Protein AF-Q40891-F1 (afdb_monomer_lite)

pLDDT: mean 97.2, std 1.45, range [88.19, 98.62]

Secondary structure (DSSP, 8-state):
--TTTTSSPPPHHHHHHHHHHHHHTT-EEEEEEESS--S-B-SS--STT--BS---EEES---TT---HHHHHHHHHHHHHH-TT-EEEEEEEETTTTEEEEEEE-

Structure (mmCIF, N/CA/C/O backbone):
data_AF-Q40891-F1
#
_entry.id   AF-Q40891-F1
#
loop_
_atom_site.group_PDB
_atom_site.id
_atom_site.type_symbol
_atom_site.label_atom_id
_atom_site.label_alt_id
_atom_site.label_comp_id
_atom_site.label_asym_id
_atom_site.label_entity_id
_atom_site.label_seq_id
_atom_site.pdbx_PDB_ins_code
_atom_site.Cartn_x
_atom_site.Cartn_y
_atom_site.Cartn_z
_atom_site.occupancy
_atom_site.B_iso_or_equiv
_atom_site.auth_seq_id
_atom_site.auth_comp_id
_atom_site.auth_asym_id
_atom_site.auth_atom_id
_atom_site.pdbx_PDB_model_num
ATOM 1 N N . TYR A 1 1 ? 5.390 8.409 -6.598 1.00 88.19 1 TYR A N 1
ATOM 2 C CA . TYR A 1 1 ? 4.816 7.192 -6.001 1.00 88.19 1 TYR A CA 1
ATOM 3 C C . TYR A 1 1 ? 3.297 7.259 -6.101 1.00 88.19 1 TYR A C 1
ATOM 5 O O . TYR A 1 1 ? 2.608 6.954 -5.139 1.00 88.19 1 TYR A O 1
ATOM 13 N N . GLU A 1 2 ? 2.787 7.653 -7.273 1.00 97.00 2 GLU A N 1
ATOM 14 C CA . GLU A 1 2 ? 1.352 7.829 -7.522 1.00 97.00 2 GLU A CA 1
ATOM 15 C C . GLU A 1 2 ? 0.617 8.633 -6.429 1.00 97.00 2 GLU A C 1
ATOM 17 O O . GLU A 1 2 ? 1.100 9.677 -5.982 1.00 97.00 2 GLU A O 1
ATOM 22 N N . THR A 1 3 ? -0.584 8.197 -6.054 1.00 96.62 3 THR A N 1
ATOM 23 C CA . THR A 1 3 ? -1.517 8.914 -5.186 1.00 96.62 3 THR A CA 1
ATOM 24 C C . THR A 1 3 ? -0.883 9.302 -3.845 1.00 96.62 3 THR A C 1
ATOM 26 O O . THR A 1 3 ? -0.151 8.532 -3.230 1.00 96.62 3 THR A O 1
ATOM 29 N N . LEU A 1 4 ? -1.183 10.527 -3.400 1.00 96.94 4 LEU A N 1
ATOM 30 C CA . LEU A 1 4 ? -0.669 11.199 -2.197 1.00 96.94 4 LEU A CA 1
ATOM 31 C C . LEU A 1 4 ? 0.812 11.614 -2.217 1.00 96.94 4 LEU A C 1
ATOM 33 O O . LEU A 1 4 ? 1.203 12.443 -1.403 1.00 96.94 4 LEU A O 1
ATOM 37 N N . SER A 1 5 ? 1.626 11.173 -3.182 1.00 96.31 5 SER A N 1
ATOM 38 C CA . SER A 1 5 ? 3.079 11.413 -3.137 1.00 96.31 5 SER A CA 1
ATOM 39 C C . SER A 1 5 ? 3.544 12.840 -3.466 1.00 96.31 5 SER A C 1
ATOM 41 O O . SER A 1 5 ? 4.744 13.066 -3.590 1.00 96.31 5 SER A O 1
ATOM 43 N N . TYR A 1 6 ? 2.623 13.773 -3.707 1.00 96.19 6 TYR A N 1
ATOM 44 C CA . TYR A 1 6 ? 2.918 15.201 -3.905 1.00 96.19 6 TYR A CA 1
ATOM 45 C C . TYR A 1 6 ? 2.657 16.036 -2.644 1.00 96.19 6 TYR A C 1
ATOM 47 O O . TYR A 1 6 ? 3.015 17.213 -2.605 1.00 96.19 6 TYR A O 1
ATOM 55 N N . PHE A 1 7 ? 2.020 15.447 -1.631 1.00 95.75 7 PHE A N 1
ATOM 56 C CA . PHE A 1 7 ? 1.858 16.068 -0.323 1.00 95.75 7 PHE A CA 1
ATOM 57 C C . PHE A 1 7 ? 3.119 15.848 0.523 1.00 95.75 7 PHE A C 1
ATOM 59 O O . PHE A 1 7 ? 3.955 15.013 0.169 1.00 95.75 7 PHE A O 1
ATOM 66 N N . PRO A 1 8 ? 3.276 16.587 1.635 1.00 96.50 8 PRO A N 1
ATOM 67 C CA . PRO A 1 8 ? 4.229 16.209 2.670 1.00 96.50 8 PRO A CA 1
ATOM 68 C C . PRO A 1 8 ? 4.027 14.753 3.105 1.00 96.50 8 PRO A C 1
ATOM 70 O O . PRO A 1 8 ? 2.906 14.240 3.032 1.00 96.50 8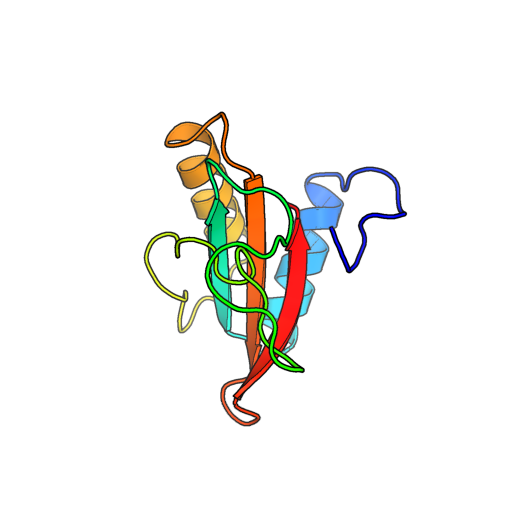 PRO A O 1
ATOM 73 N N . ASP A 1 9 ? 5.100 14.119 3.577 1.00 95.19 9 ASP A N 1
ATOM 74 C CA . ASP A 1 9 ? 5.043 12.749 4.086 1.00 95.19 9 ASP A CA 1
ATOM 75 C C . ASP A 1 9 ? 3.953 12.625 5.158 1.00 95.19 9 ASP A C 1
ATOM 77 O O . ASP A 1 9 ? 3.837 13.469 6.054 1.00 95.19 9 ASP A O 1
ATOM 81 N N . LEU A 1 10 ? 3.135 11.577 5.038 1.00 95.69 10 LEU A N 1
ATOM 82 C CA . LEU A 1 10 ? 2.027 11.346 5.954 1.00 95.69 10 LEU A CA 1
ATOM 83 C C . LEU A 1 10 ? 2.565 11.057 7.355 1.00 95.69 10 LEU A C 1
ATOM 85 O O . LEU A 1 10 ? 3.464 10.235 7.533 1.00 95.69 10 LEU A O 1
ATOM 89 N N . THR A 1 11 ? 1.976 11.698 8.359 1.00 96.88 11 THR A N 1
ATOM 90 C CA . THR A 1 11 ? 2.198 11.310 9.755 1.00 96.88 11 THR A CA 1
ATOM 91 C C . THR A 1 11 ? 1.522 9.969 10.047 1.00 96.88 11 THR A C 1
ATOM 93 O O . THR A 1 11 ? 0.581 9.582 9.350 1.00 96.88 11 THR A O 1
ATOM 96 N N . ASP A 1 12 ? 1.926 9.279 11.117 1.00 93.81 12 ASP A N 1
ATOM 97 C CA . ASP A 1 12 ? 1.291 8.015 11.528 1.00 93.81 12 ASP A CA 1
ATOM 98 C C . ASP A 1 12 ? -0.228 8.164 11.746 1.00 93.81 12 ASP A C 1
ATOM 100 O O . ASP A 1 12 ? -1.003 7.271 11.410 1.00 93.81 12 ASP A O 1
ATOM 104 N N . GLU A 1 13 ? -0.680 9.322 12.239 1.00 96.38 13 GLU A N 1
ATOM 105 C CA . GLU A 1 13 ? -2.106 9.633 12.409 1.00 96.38 13 GLU A CA 1
ATOM 106 C C . GLU A 1 13 ? -2.844 9.792 11.073 1.00 96.38 13 GLU A C 1
ATOM 108 O O . GLU A 1 13 ? -4.006 9.405 10.950 1.00 96.38 13 GLU A O 1
ATOM 113 N N . GLN A 1 14 ? -2.198 10.384 10.065 1.00 97.38 14 GLN A N 1
ATOM 114 C CA . GLN A 1 14 ? -2.772 10.509 8.725 1.00 97.38 14 GLN A CA 1
ATOM 115 C C . GLN A 1 14 ? -2.798 9.152 8.025 1.00 97.38 14 GLN A C 1
ATOM 117 O O . GLN A 1 14 ? -3.814 8.787 7.443 1.00 97.38 14 GLN A O 1
ATOM 122 N N . LEU A 1 15 ? -1.724 8.375 8.159 1.00 96.62 15 LEU A N 1
ATOM 123 C CA . LEU A 1 15 ? -1.642 7.012 7.654 1.00 96.62 15 LEU A CA 1
ATOM 124 C C . LEU A 1 15 ? -2.751 6.130 8.245 1.00 96.62 15 LEU A C 1
ATOM 126 O O . LEU A 1 15 ? -3.428 5.411 7.512 1.00 96.62 15 LEU A O 1
ATOM 130 N N . PHE A 1 16 ? -2.985 6.235 9.557 1.00 97.38 16 PHE A N 1
ATOM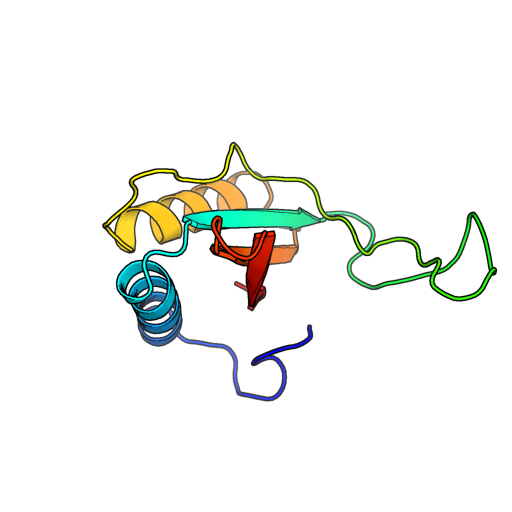 131 C CA . PHE A 1 16 ? -4.080 5.548 10.240 1.00 97.38 16 PHE A CA 1
ATOM 132 C C . PHE A 1 16 ? -5.443 5.899 9.629 1.00 97.38 16 PHE A C 1
ATOM 134 O O . PHE A 1 16 ? -6.226 4.999 9.336 1.00 97.38 16 PHE A O 1
ATOM 141 N N . LYS A 1 17 ? -5.704 7.184 9.355 1.00 98.00 17 LYS A N 1
ATOM 142 C CA . LYS A 1 17 ? -6.961 7.639 8.734 1.00 98.00 17 LYS A CA 1
ATOM 143 C C . LYS A 1 17 ? -7.172 7.089 7.324 1.00 98.00 17 LYS A C 1
ATOM 145 O O . LYS A 1 17 ? -8.299 6.741 6.981 1.00 98.00 17 LYS A O 1
ATOM 150 N N . GLU A 1 18 ? -6.120 6.980 6.513 1.00 98.19 18 GLU A N 1
ATOM 151 C CA . GLU A 1 18 ? -6.223 6.383 5.172 1.00 98.19 18 GLU A CA 1
ATOM 152 C C . GLU A 1 18 ? -6.557 4.883 5.243 1.00 98.19 18 GLU A C 1
ATOM 154 O O . GLU A 1 18 ? -7.363 4.373 4.459 1.00 98.19 18 GLU A O 1
ATOM 159 N N . VAL A 1 19 ? -5.995 4.171 6.227 1.00 97.69 19 VAL A N 1
ATOM 160 C CA . VAL A 1 19 ? -6.331 2.763 6.488 1.00 97.69 19 VAL A CA 1
ATOM 161 C C . VAL A 1 19 ? -7.760 2.624 7.020 1.00 97.69 19 VAL A C 1
ATOM 163 O O . VAL A 1 19 ? -8.501 1.759 6.556 1.00 97.69 19 VAL A O 1
ATOM 166 N N . GLU A 1 20 ? -8.197 3.481 7.944 1.00 97.94 20 GLU A N 1
ATOM 167 C CA . GLU A 1 20 ? -9.591 3.497 8.400 1.00 97.94 20 GLU A CA 1
ATOM 168 C C . GLU A 1 20 ? -10.557 3.775 7.249 1.00 97.94 20 GLU A C 1
ATOM 170 O O . GLU A 1 20 ? -11.598 3.130 7.148 1.00 97.94 20 GLU A O 1
ATOM 175 N N . TYR A 1 21 ? -10.222 4.704 6.353 1.00 98.12 21 TYR A N 1
ATOM 176 C CA . TYR A 1 21 ? -11.014 4.969 5.157 1.00 98.12 21 TYR A CA 1
ATOM 177 C C . TYR A 1 21 ? -11.157 3.716 4.282 1.00 98.12 21 TYR A C 1
ATOM 179 O O . TYR A 1 21 ? -12.277 3.374 3.894 1.00 98.12 21 TYR A O 1
ATOM 187 N N . LEU A 1 22 ? -10.056 3.001 4.023 1.00 97.31 22 LEU A N 1
ATOM 188 C CA . LEU A 1 22 ? -10.053 1.728 3.296 1.00 97.31 22 LEU A CA 1
ATOM 189 C C . LEU A 1 22 ? -11.013 0.717 3.949 1.00 97.31 22 LEU A C 1
ATOM 191 O O . LEU A 1 22 ? -11.872 0.152 3.266 1.00 97.31 22 LEU A O 1
ATOM 195 N N . LEU A 1 23 ? -10.908 0.523 5.266 1.00 97.38 23 LEU A N 1
ATOM 196 C CA . LEU A 1 23 ? -11.731 -0.432 6.018 1.00 97.38 23 LEU A CA 1
ATOM 197 C C . LEU A 1 23 ? -13.212 -0.028 6.056 1.00 97.38 23 LEU A C 1
ATOM 199 O O . LEU A 1 23 ? -14.088 -0.865 5.849 1.00 97.38 23 LEU A O 1
ATOM 203 N N . ASN A 1 24 ? -13.505 1.263 6.230 1.00 97.56 24 ASN A N 1
ATOM 204 C CA . ASN A 1 24 ? -14.867 1.808 6.219 1.00 97.56 24 ASN A CA 1
ATOM 205 C C . ASN A 1 24 ? -15.566 1.641 4.863 1.00 97.56 24 ASN A C 1
ATOM 207 O O . ASN A 1 24 ? -16.796 1.612 4.795 1.00 97.56 24 ASN A O 1
ATOM 211 N N . LYS A 1 25 ? -14.805 1.519 3.770 1.00 97.19 25 LYS A N 1
ATOM 212 C CA . LYS A 1 25 ? -15.334 1.179 2.442 1.00 97.19 25 LYS A CA 1
ATOM 213 C C . LYS A 1 25 ? -15.558 -0.321 2.236 1.00 97.19 25 LYS A C 1
ATOM 215 O O . LYS A 1 25 ? -16.073 -0.705 1.188 1.00 97.19 25 LYS A O 1
ATOM 220 N N . GLY A 1 26 ? -15.206 -1.159 3.212 1.00 96.44 26 GLY A N 1
ATOM 221 C CA . GLY A 1 26 ? -15.291 -2.615 3.112 1.00 96.44 26 GLY A CA 1
ATOM 222 C C . GLY A 1 26 ? -14.259 -3.212 2.155 1.00 96.44 26 GLY A C 1
ATOM 223 O O . GLY A 1 26 ? -14.453 -4.322 1.660 1.00 96.44 26 GLY A O 1
ATOM 224 N N . TRP A 1 27 ? -13.188 -2.475 1.845 1.00 98.31 27 TRP A N 1
ATOM 225 C CA . TRP A 1 27 ? -12.110 -2.973 0.997 1.00 98.31 27 TRP A CA 1
ATOM 226 C C . TRP A 1 27 ? -11.148 -3.841 1.803 1.00 98.31 27 TRP A C 1
ATOM 228 O O . TRP A 1 27 ? -10.989 -3.670 3.009 1.00 98.31 27 TRP A O 1
ATOM 238 N N . VAL A 1 28 ? -10.493 -4.784 1.128 1.00 98.38 28 VAL A N 1
ATOM 239 C CA . VAL A 1 28 ? -9.550 -5.708 1.769 1.00 98.38 28 VAL A CA 1
ATOM 240 C C . VAL A 1 28 ? -8.141 -5.121 1.691 1.00 98.38 28 VAL A C 1
ATOM 242 O O . VAL A 1 28 ? -7.633 -4.983 0.572 1.00 98.38 28 VAL A O 1
ATOM 245 N N . PRO A 1 29 ? -7.496 -4.778 2.821 1.00 98.44 29 PRO A N 1
ATOM 246 C CA . PRO A 1 29 ? -6.148 -4.230 2.804 1.00 98.44 29 PRO A CA 1
ATOM 247 C C . PRO A 1 29 ? -5.110 -5.315 2.512 1.00 98.44 29 PRO A C 1
ATOM 249 O O . PRO A 1 29 ? -5.269 -6.482 2.876 1.00 98.44 29 PRO A O 1
ATOM 252 N N . CYS A 1 30 ? -4.023 -4.918 1.863 1.00 98.50 30 CYS A N 1
ATOM 253 C CA . CYS A 1 30 ? -2.846 -5.741 1.631 1.00 98.50 30 CYS A CA 1
ATOM 254 C C . CYS A 1 30 ? -1.606 -4.845 1.588 1.00 98.50 30 CYS A C 1
ATOM 256 O O . CYS A 1 30 ? -1.685 -3.677 1.201 1.00 98.50 30 CYS A O 1
ATOM 258 N N . LEU A 1 31 ? -0.460 -5.399 1.969 1.00 98.56 31 LEU A N 1
ATOM 259 C CA . LEU A 1 31 ? 0.829 -4.730 1.861 1.00 98.56 31 LEU A CA 1
ATOM 260 C C . LEU A 1 31 ? 1.620 -5.333 0.703 1.00 98.56 31 LEU A C 1
ATOM 262 O O . LEU A 1 31 ? 1.608 -6.546 0.479 1.00 98.56 31 LEU A O 1
ATOM 266 N N . GLU A 1 32 ? 2.342 -4.480 -0.008 1.00 98.62 32 GLU A N 1
ATOM 267 C CA . GLU A 1 32 ? 3.309 -4.890 -1.019 1.00 98.62 32 GLU A CA 1
ATOM 268 C C . GLU A 1 32 ? 4.633 -4.175 -0.779 1.00 98.62 32 GLU A C 1
ATOM 270 O O . GLU A 1 32 ? 4.652 -3.011 -0.374 1.00 98.62 32 GLU A O 1
ATOM 275 N N . PHE A 1 33 ? 5.742 -4.857 -1.051 1.00 98.31 33 PHE A N 1
ATOM 276 C CA . PHE A 1 33 ? 7.080 -4.318 -0.867 1.00 98.31 33 PHE A CA 1
ATOM 277 C C . PHE A 1 33 ? 8.012 -4.650 -2.035 1.00 98.31 33 PHE A C 1
ATOM 279 O O . PHE A 1 33 ? 7.858 -5.662 -2.721 1.00 98.31 33 PHE A O 1
ATOM 286 N N . GLU A 1 34 ? 9.004 -3.793 -2.254 1.00 98.00 34 GLU A N 1
ATOM 287 C CA . GLU A 1 34 ? 10.014 -3.953 -3.300 1.00 98.00 34 GLU A CA 1
ATOM 288 C C . GLU A 1 34 ? 11.394 -3.537 -2.784 1.00 98.00 34 GLU A C 1
ATOM 290 O O . GLU A 1 34 ? 11.525 -2.570 -2.034 1.00 98.00 34 GLU A O 1
ATOM 295 N N . LEU A 1 35 ? 12.428 -4.278 -3.188 1.00 96.81 35 LEU A N 1
ATOM 296 C CA . LEU A 1 35 ? 13.805 -4.120 -2.702 1.00 96.81 35 LEU A CA 1
ATOM 297 C C . LEU A 1 35 ? 14.763 -3.590 -3.772 1.00 96.81 35 LEU A C 1
ATOM 299 O O . LEU A 1 35 ? 15.784 -2.993 -3.445 1.00 96.81 35 LEU A O 1
ATOM 303 N N . LYS A 1 36 ? 14.477 -3.856 -5.048 1.00 95.62 36 LYS A N 1
ATOM 304 C CA . LYS A 1 36 ? 15.384 -3.616 -6.174 1.00 95.62 36 LYS A CA 1
ATOM 305 C C . LYS A 1 36 ? 14.866 -2.511 -7.081 1.00 95.62 36 LYS A C 1
ATOM 307 O O . LYS A 1 36 ? 15.564 -1.528 -7.314 1.00 95.62 36 LYS A O 1
ATOM 312 N N . HIS A 1 37 ? 13.644 -2.662 -7.588 1.00 95.19 37 HIS A N 1
ATOM 313 C CA . HIS A 1 37 ? 13.116 -1.806 -8.652 1.00 95.19 37 HIS A CA 1
ATOM 314 C C . HIS A 1 37 ? 11.978 -0.923 -8.156 1.00 95.19 37 HIS A C 1
ATOM 316 O O . HIS A 1 37 ? 10.801 -1.166 -8.404 1.00 95.19 37 HIS A O 1
ATOM 322 N N . LYS A 1 38 ? 12.363 0.157 -7.479 1.00 92.25 38 LYS A N 1
ATOM 323 C CA . LYS A 1 38 ? 11.459 1.181 -6.944 1.00 92.25 38 LYS A CA 1
ATOM 324 C C . LYS A 1 38 ? 10.468 1.755 -7.966 1.00 92.25 38 LYS A C 1
ATOM 326 O O . LYS A 1 38 ? 9.359 2.137 -7.601 1.00 92.25 38 LYS A O 1
ATOM 331 N N . PHE A 1 39 ? 10.894 1.888 -9.220 1.00 96.81 39 PHE A N 1
ATOM 332 C CA . PHE A 1 39 ? 10.136 2.541 -10.281 1.00 96.81 39 PHE A CA 1
ATOM 333 C C . PHE A 1 39 ? 9.967 1.622 -11.483 1.00 96.81 39 PHE A C 1
ATOM 335 O O . PHE A 1 39 ? 10.761 0.711 -11.710 1.00 96.81 39 PHE A O 1
ATOM 342 N N . ILE A 1 40 ? 8.936 1.918 -12.270 1.00 97.19 40 ILE A N 1
ATOM 343 C CA . ILE A 1 40 ? 8.650 1.240 -13.528 1.00 97.19 40 ILE A CA 1
ATOM 344 C C . ILE A 1 40 ? 9.825 1.417 -14.497 1.00 97.19 40 ILE A C 1
ATOM 346 O O . ILE A 1 40 ? 10.372 2.511 -14.639 1.00 97.19 40 ILE A O 1
ATOM 350 N N . TYR A 1 41 ? 10.170 0.343 -15.200 1.00 97.62 41 TYR A N 1
ATOM 351 C CA . TYR A 1 41 ? 11.194 0.327 -16.240 1.00 97.62 41 TYR A CA 1
ATOM 352 C C . TYR A 1 41 ? 10.777 -0.611 -17.382 1.00 97.62 41 TYR A C 1
ATOM 354 O O . TYR A 1 41 ? 9.659 -1.132 -17.402 1.00 97.62 41 TYR A O 1
ATOM 362 N N . ARG A 1 42 ? 11.635 -0.772 -18.392 1.00 97.88 42 ARG A N 1
ATOM 363 C CA . ARG A 1 42 ? 11.406 -1.680 -19.524 1.00 97.88 42 ARG A CA 1
ATOM 364 C C . ARG A 1 42 ? 12.701 -2.396 -19.887 1.00 97.88 42 ARG A C 1
ATOM 366 O O . ARG A 1 42 ? 13.622 -1.761 -20.390 1.00 97.88 42 ARG A O 1
ATOM 373 N N . GLU A 1 43 ? 12.746 -3.696 -19.637 1.00 97.62 43 GLU A N 1
ATOM 374 C CA . GLU A 1 43 ? 13.871 -4.590 -19.926 1.00 97.62 43 GLU A CA 1
ATOM 375 C C . GLU A 1 43 ? 13.443 -5.727 -20.862 1.00 97.62 43 GLU A C 1
ATOM 377 O O . GLU A 1 43 ? 14.107 -5.979 -21.864 1.00 97.62 43 GLU A O 1
ATOM 382 N N . TYR A 1 44 ? 12.309 -6.379 -20.585 1.00 97.56 44 TYR A N 1
ATOM 383 C CA . TYR A 1 44 ? 11.950 -7.632 -21.266 1.00 97.56 44 TYR A CA 1
ATOM 384 C C . TYR A 1 44 ? 11.066 -7.439 -22.498 1.00 97.56 44 TYR A C 1
ATOM 386 O O . TYR A 1 44 ? 11.016 -8.310 -23.367 1.00 97.56 44 TYR A O 1
ATOM 394 N N . HIS A 1 45 ? 10.346 -6.317 -22.595 1.00 97.69 45 HIS A N 1
ATOM 395 C CA . HIS A 1 45 ? 9.491 -6.043 -23.746 1.00 97.69 45 HIS A CA 1
ATOM 396 C C . HIS A 1 45 ? 9.136 -4.557 -23.894 1.00 97.69 45 HIS A C 1
ATOM 398 O O . HIS A 1 45 ? 9.163 -3.786 -22.934 1.00 97.69 45 HIS A O 1
ATOM 404 N N . ALA A 1 46 ? 8.751 -4.154 -25.111 1.00 97.44 46 ALA A N 1
ATOM 405 C CA . ALA A 1 46 ? 8.435 -2.761 -25.442 1.00 97.44 46 ALA A CA 1
ATOM 406 C C . ALA A 1 46 ? 7.065 -2.551 -26.115 1.00 97.44 46 ALA A C 1
ATOM 408 O O . ALA A 1 46 ? 6.729 -1.408 -26.445 1.00 97.44 46 ALA A O 1
ATOM 409 N N . SER A 1 47 ? 6.248 -3.599 -26.291 1.00 98.00 47 SER A N 1
ATOM 410 C CA . SER A 1 47 ? 4.901 -3.448 -26.867 1.00 98.00 47 SER A CA 1
ATOM 411 C C . SER A 1 47 ? 4.023 -2.490 -26.057 1.00 98.00 47 SER A C 1
ATOM 413 O O . SER A 1 47 ? 4.240 -2.323 -24.851 1.00 98.00 47 SER A O 1
ATOM 415 N N . PRO A 1 48 ? 3.001 -1.875 -26.674 1.00 98.19 48 PRO A N 1
ATOM 416 C CA . PRO A 1 48 ? 2.049 -1.032 -25.955 1.00 98.19 48 PRO A CA 1
ATOM 417 C C . PRO A 1 48 ? 1.474 -1.740 -24.715 1.00 98.19 48 PRO A C 1
ATOM 419 O O . PRO A 1 48 ? 1.124 -2.917 -24.775 1.00 98.19 48 PRO A O 1
ATOM 422 N N . GLY A 1 49 ? 1.425 -1.038 -23.579 1.00 97.12 49 GLY A N 1
ATOM 423 C CA . GLY A 1 49 ? 0.876 -1.549 -22.312 1.00 97.12 49 GLY A CA 1
ATOM 424 C C . GLY A 1 49 ? 1.801 -2.457 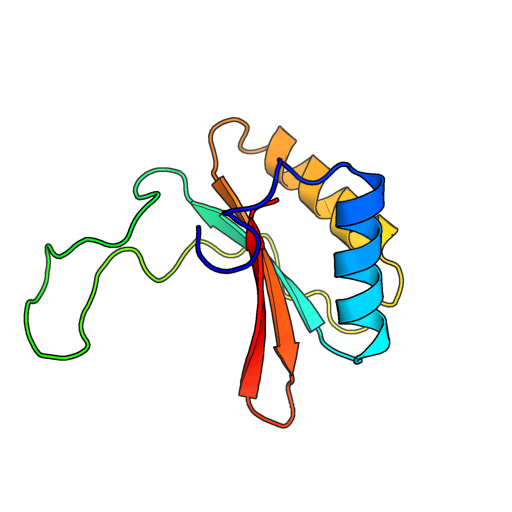-21.486 1.00 97.12 49 GLY A C 1
ATOM 425 O O . GLY A 1 49 ? 1.475 -2.772 -20.337 1.00 97.12 49 GLY A O 1
ATOM 426 N N . TYR A 1 50 ? 2.961 -2.860 -22.015 1.00 98.12 50 TYR A N 1
ATOM 427 C CA . TYR A 1 50 ? 3.940 -3.638 -21.255 1.00 98.12 50 TYR A CA 1
ATOM 428 C C . TYR A 1 50 ? 4.923 -2.735 -20.508 1.00 98.12 50 TYR A C 1
ATOM 430 O O . TYR A 1 50 ? 5.557 -1.868 -21.112 1.00 98.12 50 TYR A O 1
ATOM 438 N N . TYR A 1 51 ? 5.082 -2.980 -19.210 1.00 98.19 51 TYR A N 1
ATOM 439 C CA . TYR A 1 51 ? 6.090 -2.343 -18.372 1.00 98.19 51 TYR A CA 1
ATOM 440 C C . TYR A 1 51 ? 6.558 -3.303 -17.269 1.00 98.19 51 TYR A C 1
ATOM 442 O O . TYR A 1 51 ? 5.738 -4.028 -16.691 1.00 98.19 51 TYR A O 1
ATOM 450 N N . ASP A 1 52 ? 7.850 -3.270 -16.964 1.00 98.31 52 ASP A N 1
ATOM 451 C CA . ASP A 1 52 ? 8.479 -4.006 -15.868 1.00 98.31 52 ASP A CA 1
ATOM 452 C C . ASP A 1 52 ? 8.440 -3.178 -14.575 1.00 98.31 52 ASP A C 1
ATOM 454 O O . ASP A 1 52 ? 8.278 -1.957 -14.603 1.00 98.31 52 ASP A O 1
ATOM 458 N N . GLY A 1 53 ? 8.537 -3.835 -13.418 1.00 96.88 53 GLY A N 1
ATOM 459 C CA . GLY A 1 53 ? 8.519 -3.156 -12.112 1.00 96.88 53 GLY A CA 1
ATOM 460 C C . GLY A 1 53 ? 7.143 -2.657 -11.643 1.00 96.88 53 GLY A C 1
ATOM 461 O O . GLY A 1 53 ? 7.061 -1.930 -10.658 1.00 96.88 53 GLY A O 1
ATOM 462 N N . ARG A 1 54 ? 6.045 -3.034 -12.323 1.00 97.62 54 ARG A N 1
ATOM 463 C CA . ARG A 1 54 ? 4.666 -2.748 -11.860 1.00 97.62 54 ARG A CA 1
ATOM 464 C C . ARG A 1 54 ? 4.265 -3.596 -10.650 1.00 97.62 54 ARG A C 1
ATOM 466 O O . ARG A 1 54 ? 3.648 -3.088 -9.712 1.00 97.62 54 ARG A O 1
ATOM 473 N N . TYR A 1 55 ? 4.590 -4.887 -10.701 1.00 97.75 55 TYR A N 1
ATOM 474 C CA . TYR A 1 55 ? 4.330 -5.827 -9.617 1.00 97.75 55 TYR A CA 1
ATOM 475 C C . TYR A 1 55 ? 5.407 -5.703 -8.550 1.00 97.75 55 TYR A C 1
ATOM 477 O O . TYR A 1 55 ? 6.593 -5.748 -8.869 1.00 97.75 55 TYR A O 1
ATOM 485 N N . TRP A 1 56 ? 4.967 -5.565 -7.305 1.00 98.38 56 TRP A N 1
ATOM 486 C CA . TRP A 1 56 ? 5.800 -5.660 -6.111 1.00 98.38 56 TRP A CA 1
ATOM 487 C C . TRP A 1 56 ? 5.516 -6.989 -5.410 1.00 98.38 56 TRP A C 1
ATOM 489 O O . TRP A 1 56 ? 4.543 -7.678 -5.726 1.00 98.38 56 TRP A O 1
ATOM 499 N N . THR A 1 57 ? 6.375 -7.376 -4.472 1.00 98.31 57 THR A N 1
ATOM 500 C CA . THR A 1 57 ? 6.202 -8.630 -3.733 1.00 98.31 57 THR A CA 1
ATOM 501 C C . THR A 1 57 ? 5.135 -8.454 -2.658 1.00 98.31 57 THR A C 1
ATOM 503 O O . THR A 1 57 ? 5.162 -7.489 -1.897 1.00 98.31 57 THR A O 1
ATOM 506 N N . MET A 1 58 ? 4.190 -9.389 -2.573 1.00 98.31 58 MET A N 1
ATOM 507 C CA . MET A 1 58 ? 3.147 -9.375 -1.547 1.00 98.31 58 MET A CA 1
ATOM 508 C C . MET A 1 58 ? 3.742 -9.660 -0.162 1.00 98.31 58 MET A C 1
ATOM 510 O O . MET A 1 58 ? 4.490 -10.625 0.012 1.00 98.31 58 MET A O 1
ATOM 514 N N . TRP A 1 59 ? 3.389 -8.846 0.833 1.00 98.50 59 TRP A N 1
ATOM 515 C CA . TRP A 1 59 ? 3.676 -9.143 2.233 1.00 98.50 59 TRP A CA 1
ATOM 516 C C . TRP A 1 59 ? 2.551 -10.003 2.813 1.00 98.50 59 TRP A C 1
ATOM 518 O O . TRP A 1 59 ? 1.405 -9.563 2.900 1.00 98.50 59 TRP A O 1
ATOM 528 N N . LYS A 1 60 ? 2.881 -11.239 3.206 1.00 98.12 60 LYS A N 1
ATOM 529 C CA . LYS A 1 60 ? 1.920 -12.253 3.672 1.00 98.12 60 LYS A CA 1
ATOM 530 C C . LYS A 1 60 ? 0.771 -12.446 2.662 1.00 98.12 60 LYS A C 1
ATOM 532 O O . LYS A 1 60 ? 1.008 -12.981 1.583 1.00 98.12 60 LYS A O 1
ATOM 537 N N . LEU A 1 61 ? -0.456 -12.072 3.024 1.00 98.25 61 LEU A N 1
ATOM 538 C CA . LEU A 1 61 ? -1.682 -12.232 2.237 1.00 98.25 61 LEU A CA 1
ATOM 539 C C . LEU A 1 61 ? -2.611 -11.024 2.459 1.00 98.25 61 LEU A C 1
ATOM 541 O O . LEU A 1 61 ? -2.483 -10.355 3.488 1.00 98.25 61 LEU A O 1
ATOM 545 N N . PRO A 1 62 ? -3.587 -10.769 1.562 1.00 98.19 62 PRO A N 1
ATOM 546 C CA . PRO A 1 62 ? -4.638 -9.791 1.824 1.00 98.19 62 PRO A CA 1
ATOM 547 C C . PRO A 1 62 ? -5.374 -10.124 3.125 1.00 98.19 62 PRO A C 1
ATOM 549 O O . PRO A 1 62 ? -5.733 -11.278 3.376 1.00 98.19 62 PRO A O 1
ATOM 552 N N . MET A 1 63 ? -5.606 -9.114 3.958 1.00 98.06 63 MET A N 1
ATOM 553 C CA . MET A 1 63 ? -6.128 -9.288 5.314 1.00 98.06 63 MET A CA 1
ATOM 554 C C . MET A 1 63 ? -7.660 -9.391 5.295 1.00 98.06 63 MET A C 1
ATOM 556 O O . MET A 1 63 ? -8.380 -8.484 5.716 1.00 98.06 63 MET A O 1
ATOM 560 N N . PHE A 1 64 ? -8.180 -10.491 4.748 1.00 97.19 64 PHE A N 1
ATOM 561 C CA . PHE A 1 64 ? -9.620 -10.741 4.661 1.00 97.19 64 PHE A CA 1
ATOM 562 C C . PHE A 1 64 ? -10.284 -10.720 6.042 1.00 97.19 64 PHE A C 1
ATOM 564 O O . PHE A 1 64 ? -9.825 -11.377 6.973 1.00 97.19 64 PHE A O 1
ATOM 571 N N . GLY A 1 65 ? -11.390 -9.982 6.161 1.00 95.38 65 GLY A N 1
ATOM 572 C CA . GLY A 1 65 ? -12.121 -9.838 7.423 1.00 95.38 65 GLY A CA 1
ATOM 573 C C . GLY A 1 65 ? -11.456 -8.909 8.443 1.00 95.38 65 GLY A C 1
ATOM 574 O O . GLY A 1 65 ? -11.969 -8.789 9.552 1.00 95.38 65 GLY A O 1
ATOM 575 N N . CYS A 1 66 ? -10.351 -8.241 8.094 1.00 96.06 66 CYS A N 1
ATOM 576 C CA . CYS A 1 66 ? -9.760 -7.210 8.939 1.00 96.06 66 CYS A CA 1
ATOM 577 C C . CYS A 1 66 ? -10.728 -6.031 9.088 1.00 96.06 66 CYS A C 1
ATOM 579 O O . CYS A 1 66 ? -11.228 -5.504 8.098 1.00 96.06 66 CYS A O 1
ATOM 581 N N . THR A 1 67 ? -10.964 -5.606 10.327 1.00 95.75 67 THR A N 1
ATOM 582 C CA . THR A 1 67 ? -11.814 -4.450 10.665 1.00 95.75 67 THR A CA 1
ATOM 583 C C . THR A 1 67 ? -11.092 -3.426 11.538 1.00 95.75 67 THR A C 1
ATOM 585 O O . THR A 1 67 ? -11.703 -2.457 11.973 1.00 95.75 67 THR A O 1
ATOM 588 N N . ASP A 1 68 ? -9.808 -3.643 11.821 1.00 96.69 68 ASP A N 1
ATOM 589 C CA . ASP A 1 68 ? -9.018 -2.840 12.749 1.00 96.69 68 ASP A CA 1
ATOM 590 C C . ASP A 1 68 ? -7.749 -2.326 12.061 1.00 96.69 68 ASP A C 1
ATOM 592 O O . ASP A 1 68 ? -6.871 -3.100 11.671 1.00 96.69 68 ASP A O 1
ATOM 596 N N . ALA A 1 69 ? -7.654 -1.004 11.917 1.00 96.88 69 ALA A N 1
ATOM 597 C CA . ALA A 1 69 ? -6.531 -0.342 11.261 1.00 96.88 69 ALA A CA 1
ATOM 598 C C . ALA A 1 69 ? -5.198 -0.582 11.986 1.00 96.88 69 ALA A C 1
ATOM 600 O O . ALA A 1 69 ? -4.146 -0.609 11.343 1.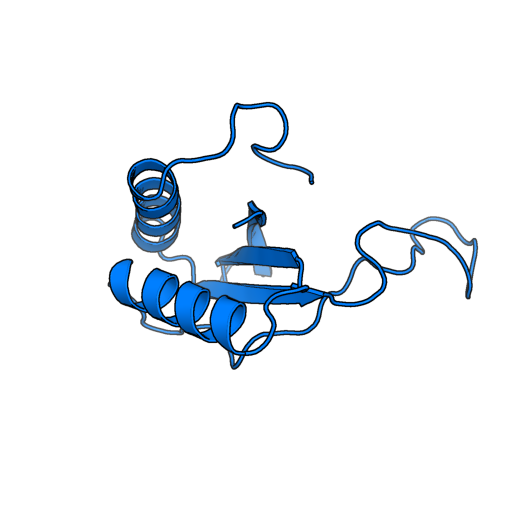00 96.88 69 ALA A O 1
ATOM 601 N N . THR A 1 70 ? -5.224 -0.820 13.303 1.00 97.12 70 THR A N 1
ATOM 602 C CA . THR A 1 70 ? -4.003 -1.100 14.070 1.00 97.12 70 THR A CA 1
ATOM 603 C C . THR A 1 70 ? -3.336 -2.403 13.634 1.00 97.12 70 THR A C 1
ATOM 605 O O . THR A 1 70 ? -2.110 -2.482 13.656 1.00 97.12 70 THR A O 1
ATOM 608 N N . GLN A 1 71 ? -4.101 -3.391 13.153 1.00 97.50 71 GLN A N 1
ATOM 609 C CA . GLN A 1 71 ? -3.546 -4.645 12.634 1.00 97.50 71 GLN A CA 1
ATOM 610 C C . GLN A 1 71 ? -2.755 -4.406 11.345 1.00 97.50 71 GLN A C 1
ATOM 612 O O . GLN A 1 71 ? -1.649 -4.917 11.195 1.00 97.50 71 GLN A O 1
ATOM 617 N N . VAL A 1 72 ? -3.284 -3.576 10.440 1.00 97.69 72 VAL A N 1
ATOM 618 C CA . VAL A 1 72 ? -2.612 -3.220 9.178 1.00 97.69 72 VAL A CA 1
ATOM 619 C C . VAL A 1 72 ? -1.320 -2.445 9.457 1.00 97.69 72 VAL A C 1
ATOM 621 O O . VAL A 1 72 ? -0.286 -2.720 8.852 1.00 97.69 72 VAL A O 1
ATOM 624 N N . LEU A 1 73 ? -1.350 -1.500 10.404 1.00 97.19 73 LEU A N 1
ATOM 625 C CA . LEU A 1 73 ? -0.145 -0.775 10.817 1.00 97.19 73 LEU A CA 1
ATOM 626 C C . LEU A 1 73 ? 0.854 -1.673 11.555 1.00 97.19 73 LEU A C 1
ATOM 628 O O . LEU A 1 73 ? 2.058 -1.503 11.382 1.00 97.19 73 LEU A O 1
ATOM 632 N N . GLY A 1 74 ? 0.385 -2.646 12.337 1.00 98.00 74 GLY A N 1
ATOM 633 C CA . GLY A 1 74 ? 1.237 -3.665 12.949 1.00 98.00 74 GLY A CA 1
ATOM 634 C C . GLY A 1 74 ? 2.019 -4.446 11.894 1.00 98.00 74 GLY A C 1
ATOM 635 O O . GLY A 1 74 ? 3.242 -4.544 11.978 1.00 98.00 74 GLY A O 1
ATOM 636 N N . GLU A 1 75 ? 1.333 -4.900 10.845 1.00 98.38 75 GLU A N 1
ATOM 637 C CA . GLU A 1 75 ? 1.953 -5.568 9.696 1.00 98.38 75 GLU A CA 1
ATOM 638 C C . GLU A 1 75 ? 2.939 -4.662 8.944 1.00 98.38 75 GLU A C 1
ATOM 640 O O . GLU A 1 75 ? 4.008 -5.117 8.538 1.00 98.38 75 GLU A O 1
ATOM 645 N N . LEU A 1 76 ? 2.639 -3.365 8.815 1.00 98.00 76 LEU A N 1
ATOM 646 C CA . LEU A 1 76 ? 3.573 -2.394 8.238 1.00 98.00 76 LEU A CA 1
ATOM 647 C C . LEU A 1 76 ? 4.865 -2.298 9.053 1.00 98.00 76 LEU A C 1
ATOM 649 O O . LEU A 1 76 ? 5.953 -2.286 8.479 1.00 98.00 76 LEU A O 1
ATOM 653 N N . GLN A 1 77 ? 4.765 -2.246 10.382 1.00 97.94 77 GLN A N 1
ATOM 654 C CA . GLN A 1 77 ? 5.943 -2.198 11.248 1.00 97.94 77 GLN A CA 1
ATOM 655 C C . GLN A 1 77 ? 6.742 -3.507 11.196 1.00 97.94 77 GLN A C 1
ATOM 657 O O . GLN A 1 77 ? 7.975 -3.468 11.155 1.00 97.94 77 GLN A O 1
ATOM 662 N N . GLU A 1 78 ? 6.075 -4.664 11.134 1.00 98.44 78 GLU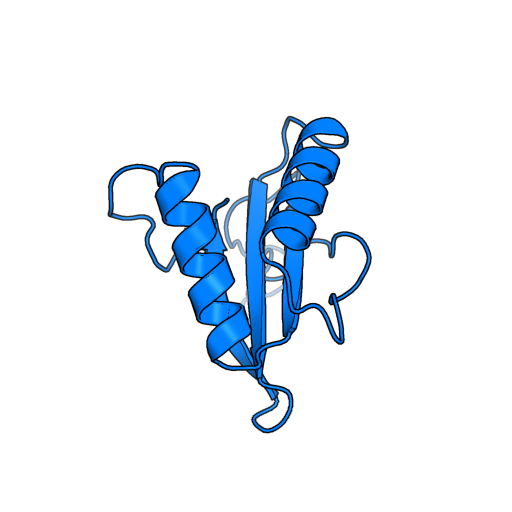 A N 1
ATOM 663 C CA . GLU A 1 78 ? 6.747 -5.952 10.927 1.00 98.44 78 GLU A CA 1
ATOM 664 C C . GLU A 1 78 ? 7.491 -5.997 9.586 1.00 98.44 78 GLU A C 1
ATOM 666 O O . GLU A 1 78 ? 8.661 -6.389 9.548 1.00 98.44 78 GLU A O 1
ATOM 671 N N . ALA A 1 79 ? 6.856 -5.535 8.506 1.00 98.00 79 ALA A N 1
ATOM 672 C CA . ALA A 1 79 ? 7.455 -5.480 7.178 1.00 98.00 79 ALA A CA 1
ATOM 673 C C . ALA A 1 79 ? 8.664 -4.529 7.134 1.00 98.00 79 ALA A C 1
ATOM 675 O O . ALA A 1 79 ? 9.725 -4.915 6.638 1.00 98.00 79 ALA A O 1
ATOM 676 N N . LYS A 1 80 ? 8.555 -3.328 7.727 1.00 97.75 80 LYS A N 1
ATOM 677 C CA . LYS A 1 80 ? 9.675 -2.374 7.869 1.00 97.75 80 LYS A CA 1
ATOM 678 C C . LYS A 1 80 ? 10.835 -2.977 8.659 1.00 97.75 80 LYS A C 1
ATOM 680 O O . LYS A 1 80 ? 11.992 -2.794 8.296 1.00 97.75 80 LYS A O 1
ATOM 685 N N . LYS A 1 81 ? 10.546 -3.727 9.726 1.00 98.19 81 LYS A N 1
ATOM 686 C CA . LYS A 1 81 ? 11.575 -4.386 10.542 1.00 98.19 81 LYS A CA 1
ATOM 687 C C . LYS A 1 81 ? 12.270 -5.526 9.795 1.00 98.19 81 LYS A C 1
ATOM 689 O O . LYS A 1 81 ? 13.483 -5.673 9.918 1.00 98.19 81 LYS A O 1
ATOM 694 N N . ALA A 1 82 ? 11.518 -6.337 9.053 1.00 98.12 82 ALA A N 1
ATOM 695 C CA . ALA A 1 82 ? 12.065 -7.447 8.274 1.00 98.12 82 ALA A CA 1
ATOM 696 C C . ALA A 1 82 ? 12.878 -6.958 7.064 1.00 98.12 82 ALA A C 1
ATOM 698 O O . ALA A 1 82 ? 13.924 -7.525 6.745 1.00 98.12 82 ALA A O 1
ATOM 699 N N . TYR A 1 83 ? 12.418 -5.883 6.420 1.00 97.56 83 TYR A N 1
ATOM 700 C CA . TYR A 1 83 ? 13.005 -5.319 5.211 1.00 97.56 83 TYR A CA 1
ATOM 701 C C . TYR A 1 83 ? 13.204 -3.798 5.345 1.00 97.56 83 TYR A C 1
ATOM 703 O O . TYR A 1 83 ? 12.492 -3.021 4.709 1.00 97.56 83 TYR A O 1
ATOM 711 N N . PRO A 1 84 ? 14.213 -3.341 6.110 1.00 96.88 84 PRO A N 1
ATOM 712 C CA . PRO A 1 84 ? 14.402 -1.917 6.425 1.00 96.88 84 PRO A CA 1
ATOM 713 C C . PRO A 1 84 ? 14.743 -1.041 5.215 1.00 96.88 84 PRO A C 1
ATOM 715 O O . PRO A 1 84 ? 14.578 0.173 5.266 1.00 96.88 84 PRO A O 1
ATOM 718 N N . ASN A 1 85 ? 15.211 -1.650 4.124 1.00 96.19 85 ASN A N 1
ATOM 719 C CA . ASN A 1 85 ? 15.560 -0.953 2.886 1.00 96.19 85 ASN A CA 1
ATOM 720 C C . ASN A 1 85 ? 14.470 -1.071 1.807 1.00 96.19 85 ASN A C 1
ATOM 722 O O . ASN A 1 85 ? 14.695 -0.634 0.679 1.00 96.19 85 ASN A O 1
ATOM 726 N N . ALA A 1 86 ? 13.332 -1.704 2.108 1.00 97.44 86 ALA A N 1
ATOM 727 C CA . ALA A 1 86 ? 12.248 -1.853 1.147 1.00 97.44 86 ALA A CA 1
ATOM 728 C C . ALA A 1 86 ? 11.411 -0.579 1.036 1.00 97.44 86 ALA A C 1
ATOM 730 O O . ALA A 1 86 ? 11.190 0.139 2.010 1.00 97.44 86 ALA A O 1
ATOM 731 N N . TRP A 1 87 ? 10.868 -0.354 -0.156 1.00 98.06 87 TRP A N 1
ATOM 732 C CA . TRP A 1 87 ? 9.698 0.501 -0.314 1.00 98.06 87 TRP A CA 1
ATOM 733 C C . TRP A 1 87 ? 8.461 -0.335 -0.042 1.00 98.06 87 TRP A C 1
ATOM 735 O O . TRP A 1 87 ? 8.354 -1.436 -0.577 1.00 98.06 87 TRP A O 1
ATOM 745 N N . ILE A 1 88 ? 7.543 0.181 0.772 1.00 98.25 88 ILE A N 1
ATOM 746 C CA . ILE A 1 88 ? 6.327 -0.526 1.167 1.00 98.25 88 ILE A CA 1
ATOM 747 C C . ILE A 1 88 ? 5.135 0.346 0.802 1.00 98.25 88 ILE A C 1
ATOM 749 O O . ILE A 1 88 ? 5.144 1.554 1.020 1.00 98.25 88 ILE A O 1
ATOM 753 N N . ARG A 1 89 ? 4.115 -0.254 0.199 1.00 98.25 89 ARG A N 1
ATOM 754 C CA . ARG A 1 89 ? 2.848 0.412 -0.099 1.00 98.25 89 ARG A CA 1
ATOM 755 C C . ARG A 1 89 ? 1.694 -0.367 0.503 1.00 98.25 89 ARG A C 1
ATOM 757 O O . ARG A 1 89 ? 1.737 -1.597 0.571 1.00 98.25 89 ARG A O 1
ATOM 764 N N . ILE A 1 90 ? 0.658 0.360 0.899 1.00 98.44 90 ILE A N 1
ATOM 765 C CA . ILE A 1 90 ? -0.622 -0.215 1.306 1.00 98.44 90 ILE A CA 1
ATOM 766 C C . ILE A 1 90 ? -1.572 -0.095 0.121 1.00 98.44 90 ILE A C 1
ATOM 768 O O . ILE A 1 90 ? -1.708 0.972 -0.483 1.00 98.44 90 ILE A O 1
ATOM 772 N N . ILE A 1 91 ? -2.227 -1.203 -0.204 1.00 98.50 91 ILE A N 1
ATOM 773 C CA . ILE A 1 91 ? -3.244 -1.290 -1.248 1.00 98.50 91 ILE A CA 1
ATOM 774 C C . ILE A 1 91 ? -4.550 -1.832 -0.664 1.00 98.50 91 ILE A C 1
ATOM 776 O O . ILE A 1 91 ? -4.546 -2.531 0.349 1.00 98.50 91 ILE A O 1
ATOM 780 N N . GLY A 1 92 ? -5.675 -1.527 -1.310 1.00 98.19 92 GLY A N 1
ATOM 781 C CA . GLY A 1 92 ? -6.992 -2.014 -0.894 1.00 98.19 92 GLY A CA 1
ATOM 782 C C . GLY A 1 92 ? -7.835 -2.488 -2.068 1.00 98.19 92 GLY A C 1
ATOM 783 O O . GLY A 1 92 ? -8.008 -1.766 -3.054 1.00 98.19 92 GLY A O 1
ATOM 784 N N . PHE A 1 93 ? -8.366 -3.703 -1.952 1.00 98.19 93 PHE A N 1
ATOM 785 C CA . PHE A 1 93 ? -9.137 -4.362 -3.001 1.00 98.19 93 PHE A CA 1
ATOM 786 C C . PHE A 1 93 ? -10.643 -4.243 -2.778 1.00 98.19 93 PHE A C 1
ATOM 788 O O . PHE A 1 93 ? -11.153 -4.589 -1.712 1.00 98.19 93 PHE A O 1
ATOM 795 N N . GLU A 1 94 ? -11.367 -3.859 -3.827 1.00 97.38 94 GLU A N 1
ATOM 796 C CA . GLU A 1 94 ? -12.813 -4.034 -3.920 1.00 97.38 94 GLU A CA 1
ATOM 797 C C . GLU A 1 94 ? -13.103 -5.338 -4.673 1.00 97.38 94 GLU A C 1
ATOM 799 O O . GLU A 1 94 ? -12.980 -5.418 -5.898 1.00 97.38 94 GLU A O 1
ATOM 804 N N . ASN A 1 95 ? -13.482 -6.384 -3.941 1.00 95.06 95 ASN A N 1
ATOM 805 C CA . ASN A 1 95 ? -13.659 -7.730 -4.490 1.00 95.06 95 ASN A CA 1
ATOM 806 C C . ASN A 1 95 ? -14.791 -7.832 -5.527 1.00 95.06 95 ASN A C 1
ATOM 808 O O . ASN A 1 95 ? -14.675 -8.620 -6.462 1.00 95.06 95 ASN A O 1
ATOM 812 N N . VAL A 1 96 ? -15.861 -7.039 -5.391 1.00 96.12 96 VAL A N 1
ATOM 813 C CA . VAL A 1 96 ? -17.002 -7.061 -6.328 1.00 96.12 96 VAL A CA 1
ATOM 814 C C . VAL A 1 96 ? -16.601 -6.529 -7.704 1.00 96.12 96 VAL A C 1
ATOM 816 O O . VAL A 1 96 ? -16.931 -7.134 -8.720 1.00 96.12 96 VAL A O 1
ATOM 819 N N . ARG A 1 97 ? -15.866 -5.412 -7.745 1.00 96.88 97 ARG A N 1
ATOM 820 C CA . ARG A 1 97 ? -15.396 -4.794 -8.995 1.00 96.88 97 ARG A CA 1
ATOM 821 C C . ARG A 1 97 ? -14.061 -5.355 -9.486 1.00 96.88 97 ARG A C 1
ATOM 823 O O . ARG A 1 97 ? -13.684 -5.066 -10.615 1.00 96.88 97 ARG A O 1
ATOM 830 N N . GLN A 1 98 ? -13.373 -6.149 -8.662 1.00 96.25 98 GLN A N 1
ATOM 831 C CA . GLN A 1 98 ? -12.049 -6.719 -8.935 1.00 96.25 98 GLN A CA 1
ATOM 832 C C . GLN A 1 98 ? -10.994 -5.653 -9.269 1.00 96.25 98 GLN A C 1
ATOM 834 O O . GLN A 1 98 ? -10.181 -5.814 -10.177 1.00 96.25 98 GLN A O 1
ATOM 839 N N . VAL A 1 99 ? -11.005 -4.550 -8.520 1.00 97.50 99 VAL A N 1
ATOM 840 C CA . VAL A 1 99 ? -10.065 -3.435 -8.697 1.00 97.50 99 VAL A CA 1
ATOM 841 C C . VAL A 1 99 ? -9.378 -3.080 -7.383 1.00 97.50 99 VAL A C 1
ATOM 843 O O . VAL A 1 99 ? -9.930 -3.277 -6.298 1.00 97.50 99 VAL A O 1
ATOM 846 N N . GLN A 1 100 ? -8.171 -2.527 -7.487 1.00 96.44 100 GLN A N 1
ATOM 847 C CA . GLN A 1 100 ? -7.543 -1.806 -6.385 1.00 96.44 100 GLN A CA 1
ATOM 848 C C . GLN A 1 100 ? -8.132 -0.394 -6.350 1.00 96.44 100 GLN A C 1
ATOM 850 O O . GLN A 1 100 ? -7.987 0.363 -7.309 1.00 96.44 100 GLN A O 1
ATOM 855 N N . CYS A 1 101 ? -8.828 -0.053 -5.268 1.00 96.88 101 CYS A N 1
ATOM 856 C CA . CYS A 1 101 ? -9.466 1.256 -5.102 1.00 96.88 101 CYS A CA 1
ATOM 857 C C . CYS A 1 101 ? -8.591 2.255 -4.340 1.00 96.88 101 CYS A C 1
ATOM 859 O O . CYS A 1 101 ? -8.903 3.444 -4.298 1.00 96.88 101 CYS A O 1
ATOM 861 N N . ILE A 1 102 ? -7.500 1.777 -3.742 1.00 97.38 102 ILE A N 1
ATOM 862 C CA . ILE A 1 102 ? -6.529 2.593 -3.026 1.00 97.38 102 ILE A CA 1
ATOM 863 C C . ILE A 1 102 ? -5.138 1.973 -3.159 1.00 97.38 102 ILE A C 1
ATOM 865 O O . ILE A 1 102 ? -4.994 0.748 -3.161 1.00 97.38 102 ILE A O 1
ATOM 869 N N . SER A 1 103 ? -4.136 2.834 -3.315 1.00 98.06 103 SER A N 1
ATOM 870 C CA . SER A 1 103 ? -2.719 2.483 -3.364 1.00 98.06 103 SER A CA 1
ATOM 871 C C . SER A 1 103 ? -1.897 3.725 -3.025 1.00 98.06 103 SER A C 1
ATOM 873 O O . SER A 1 103 ? -1.913 4.689 -3.790 1.00 98.06 103 SER A O 1
ATOM 875 N N . PHE A 1 104 ? -1.169 3.703 -1.910 1.00 97.75 104 PHE A N 1
ATOM 876 C CA . PHE A 1 104 ? -0.266 4.785 -1.496 1.00 97.75 104 PHE A CA 1
ATOM 877 C C . PHE A 1 104 ? 0.973 4.220 -0.784 1.00 97.75 104 PHE A C 1
ATOM 879 O O . PHE A 1 104 ? 0.957 3.103 -0.263 1.00 97.75 104 PHE A O 1
ATOM 886 N N . ILE A 1 105 ? 2.070 4.979 -0.798 1.00 97.06 105 ILE A N 1
ATOM 887 C CA . ILE A 1 105 ? 3.339 4.593 -0.161 1.00 97.06 105 ILE A CA 1
ATOM 888 C C . ILE A 1 105 ? 3.271 4.791 1.365 1.00 97.06 105 ILE A C 1
ATOM 890 O O . ILE A 1 105 ? 2.658 5.759 1.811 1.00 97.06 105 ILE A O 1
ATOM 894 N N . ALA A 1 106 ? 3.874 3.884 2.145 1.00 92.38 106 ALA A N 1
ATOM 895 C CA . ALA A 1 106 ? 3.782 3.831 3.609 1.00 92.38 106 ALA A CA 1
ATOM 896 C C . ALA A 1 106 ? 5.129 3.572 4.305 1.00 92.38 106 ALA A C 1
ATOM 898 O O . ALA A 1 106 ? 6.015 2.904 3.726 1.00 92.38 106 ALA A O 1
#

Organism: Petunia hybrida (NCBI:txid4102)

Sequence (106 aa):
YETLSYFPDLTDEQLFKEVEYLLNKGWVPCLEFELKHKFIYREYHASPGYYDGRYWTMWKLPMFG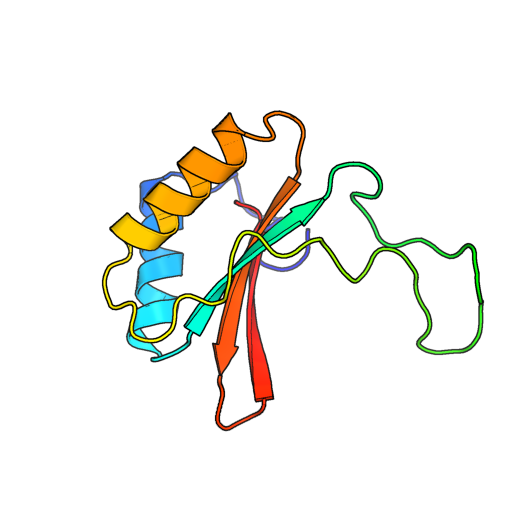CTDATQVLGELQEAKKAYPNAWIRIIGFENVRQVQCISFIA

InterPro domains:
  IPR000894 Ribulose bisphosphate carboxylase small subunit, domain [PF00101] (1-105)
  IPR000894 Ribulose bisphosphate carboxylase small subunit, domain [SM00961] (1-106)
  IPR000894 Ribulose bisphosphate carboxylase small subunit, domain [cd03527] (1-106)
  IPR024681 Ribulose bisphosphate carboxylase, small subunit [PR00152] (27-42)
  IPR024681 Ribulose bisphosphate carboxylase, small subunit [PR00152] (49-78)
  IPR024681 Ribulose bisphosphate carboxylase, small subunit [PR00152] (83-106)
  IPR024681 Ribulose bisphosphate carboxylase, small subunit [PTHR31262] (1-106)
  IPR036385 Ribulose bisphosphate carboxylase, small subunit superfamily [G3DSA:3.30.190.10] (1-106)
  IPR036385 Ribulose bisphosphate carboxylase, small subunit superfamily [SSF55239] (1-106)

Radius of gyration: 14.35 Å; chains: 1; bounding box: 33×28×41 Å

Foldseek 3Di:
DPPPPVPPDDDPVRVLVVLLVLLVVVWFKWKFKAQPDPDWADDPDDPPPDIPPPDGHTQPDTRPPDNHSVVVVVSVVVCCVVRVRMWMKMWTADPVVRDTPDIDTD